Protein AF-A0A662RNA4-F1 (afdb_monomer)

Secondary structure (DSSP, 8-state):
---HHHHHHHHHHHHHHHHHHHHHHHHHHTT-----HHHHHHHHHHHHSTT-----SS--HHHHH-HHHHHHHHHHHHHHHHHHHHHHHS------

Sequence (96 aa):
MLDRFTKTALVLMVVLTAIFIVGAYLGYIGGHEMEGTDAIVEEHAASTAVNVEATSSVPAITDMVGEPLGFTIAGIVAGFIVGYLWTGLFRREENA

Solvent-accessible surface area (backbone atoms only — not comparable to full-atom values): 5844 Å² total; per-residue (Å²): 132,83,51,73,64,61,50,50,52,52,51,49,52,53,53,52,51,51,50,52,53,50,50,36,49,51,42,60,76,63,68,53,86,70,75,34,69,61,60,55,48,49,54,56,46,49,76,74,39,87,93,64,81,90,72,84,88,62,94,50,64,30,80,77,63,40,46,62,47,24,52,50,52,50,50,52,53,49,48,52,52,49,61,72,42,40,70,70,77,67,53,71,80,92,77,130

Structure (mmCIF, N/CA/C/O backbone):
data_AF-A0A662RNA4-F1
#
_entry.id   AF-A0A662RNA4-F1
#
loop_
_atom_site.group_PDB
_atom_site.id
_atom_site.type_symbol
_atom_site.label_atom_id
_atom_site.label_alt_id
_atom_site.label_comp_id
_atom_site.label_asym_id
_atom_site.label_entity_id
_atom_site.label_seq_id
_atom_site.pdbx_PDB_ins_code
_atom_site.Cartn_x
_atom_site.Cartn_y
_atom_site.Cartn_z
_atom_site.occupancy
_atom_site.B_iso_or_equiv
_atom_site.auth_seq_id
_atom_site.auth_comp_id
_atom_site.auth_asym_id
_atom_site.auth_atom_id
_atom_site.pdbx_PDB_model_num
ATOM 1 N N . MET A 1 1 ? -22.470 -0.383 17.140 1.00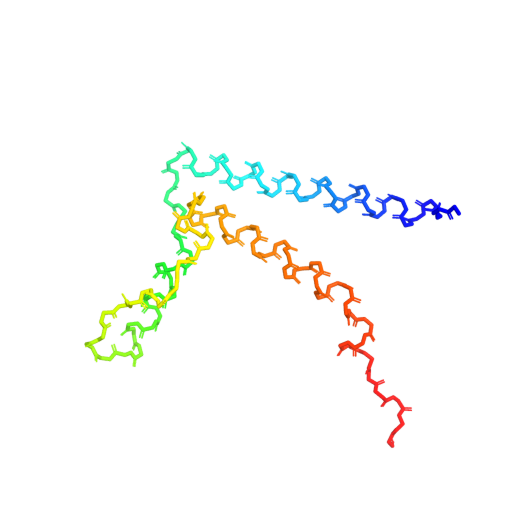 70.75 1 MET A N 1
ATOM 2 C CA . MET A 1 1 ? -22.262 0.864 16.370 1.00 70.75 1 MET A CA 1
ATOM 3 C C . MET A 1 1 ? -20.779 1.158 16.368 1.00 70.75 1 MET A C 1
ATOM 5 O O . MET A 1 1 ? -20.185 1.116 17.435 1.00 70.75 1 MET A O 1
ATOM 9 N N . LEU A 1 2 ? -20.196 1.396 15.195 1.00 76.31 2 LEU A N 1
ATOM 10 C CA . LEU A 1 2 ? -18.806 1.830 15.072 1.00 76.31 2 LEU A CA 1
ATOM 11 C C . LEU A 1 2 ? -18.658 3.215 15.723 1.00 76.31 2 LEU A C 1
ATOM 13 O O . LEU A 1 2 ? -19.499 4.087 15.478 1.00 76.31 2 LEU A O 1
ATOM 17 N N . ASP A 1 3 ? -17.644 3.420 16.559 1.00 92.00 3 ASP A N 1
ATOM 18 C CA . ASP A 1 3 ? -17.406 4.724 17.175 1.00 92.00 3 ASP A CA 1
ATOM 19 C C . ASP A 1 3 ? -16.930 5.750 16.127 1.00 92.00 3 ASP A C 1
ATOM 21 O O . ASP A 1 3 ? -16.516 5.409 15.012 1.00 92.00 3 ASP A O 1
ATOM 25 N N . ARG A 1 4 ? -17.026 7.041 16.467 1.00 88.69 4 ARG A N 1
ATOM 26 C CA . ARG A 1 4 ? -16.688 8.124 15.529 1.00 88.69 4 ARG A CA 1
ATOM 27 C C . ARG A 1 4 ? -15.214 8.107 15.133 1.00 88.69 4 ARG A C 1
ATOM 29 O O . ARG A 1 4 ? -14.918 8.465 13.994 1.00 88.69 4 ARG A O 1
ATOM 36 N N . PHE A 1 5 ? -14.317 7.702 16.029 1.00 87.25 5 PHE A N 1
ATOM 37 C CA . PHE A 1 5 ? -12.891 7.630 15.742 1.00 87.25 5 PHE A CA 1
ATOM 38 C C . PHE A 1 5 ? -12.616 6.510 14.739 1.00 87.25 5 PHE A C 1
ATOM 40 O O . PHE A 1 5 ? -12.092 6.791 13.664 1.00 87.25 5 PHE A O 1
ATOM 47 N N . THR A 1 6 ? -13.090 5.290 15.001 1.00 85.94 6 THR A N 1
ATOM 48 C CA . THR A 1 6 ? -12.915 4.161 14.074 1.00 85.94 6 THR A CA 1
ATOM 49 C C . THR A 1 6 ? -13.559 4.435 12.715 1.00 85.94 6 THR A C 1
ATOM 51 O O . THR A 1 6 ? -12.966 4.149 11.676 1.00 85.94 6 THR A O 1
ATOM 54 N N . LYS A 1 7 ? -14.741 5.068 12.685 1.00 85.81 7 LYS A N 1
ATOM 55 C CA . LYS A 1 7 ? -15.380 5.474 11.423 1.00 85.81 7 LYS A CA 1
ATOM 56 C C . LYS A 1 7 ? -14.517 6.460 10.637 1.00 85.81 7 LYS A C 1
ATOM 58 O O . LYS A 1 7 ? -14.360 6.305 9.430 1.00 85.81 7 LYS A O 1
ATOM 63 N N . THR A 1 8 ? -13.970 7.465 11.314 1.00 90.44 8 THR A N 1
ATOM 64 C CA . THR A 1 8 ? -13.133 8.490 10.678 1.00 90.44 8 THR A CA 1
ATOM 65 C C . THR A 1 8 ? -11.819 7.891 10.182 1.00 90.44 8 THR A C 1
ATOM 67 O O . THR A 1 8 ? -11.409 8.186 9.065 1.00 90.44 8 THR A O 1
ATOM 70 N N . ALA A 1 9 ? -11.204 6.996 10.960 1.00 85.94 9 ALA A N 1
ATOM 71 C CA . ALA A 1 9 ? -9.977 6.300 10.586 1.00 85.94 9 ALA A CA 1
ATOM 72 C C . ALA A 1 9 ? -10.164 5.428 9.333 1.00 85.94 9 ALA A C 1
ATOM 74 O O . ALA A 1 9 ? -9.362 5.512 8.407 1.00 85.94 9 ALA A O 1
ATOM 75 N N . LEU A 1 10 ? -11.257 4.659 9.256 1.00 85.06 10 LEU A N 1
ATOM 76 C CA . LEU A 1 10 ? -11.568 3.852 8.071 1.00 85.06 10 LEU A CA 1
ATOM 77 C C . LEU A 1 10 ? -11.809 4.715 6.829 1.00 85.06 10 LEU A C 1
ATOM 79 O O . LEU A 1 10 ? -11.293 4.409 5.758 1.00 85.06 10 LEU A O 1
ATOM 83 N N . VAL A 1 11 ? -12.562 5.811 6.966 1.00 90.62 11 VAL A N 1
ATOM 84 C CA . VAL A 1 11 ? -12.783 6.747 5.853 1.00 90.62 11 VAL A CA 1
ATOM 85 C C . VAL A 1 11 ? -11.456 7.342 5.384 1.00 90.62 11 VAL A C 1
ATOM 87 O O . VAL A 1 11 ? -11.194 7.368 4.185 1.00 90.62 11 VAL A O 1
ATOM 90 N N . LEU A 1 12 ? -10.595 7.764 6.312 1.00 88.75 12 LEU A N 1
ATOM 91 C CA . LEU A 1 12 ? -9.280 8.311 5.986 1.00 88.75 12 LEU A CA 1
ATOM 92 C C . LEU A 1 12 ? -8.401 7.285 5.256 1.00 88.75 12 LEU A C 1
ATOM 94 O O . LEU A 1 12 ? -7.780 7.626 4.254 1.00 88.75 12 LEU A O 1
ATOM 98 N N . MET A 1 13 ? -8.392 6.026 5.705 1.00 85.75 13 MET A N 1
ATOM 99 C CA . MET A 1 13 ? -7.662 4.938 5.046 1.00 85.75 13 MET A CA 1
ATOM 100 C C . MET A 1 13 ? -8.119 4.724 3.600 1.00 85.75 13 MET A C 1
ATOM 102 O O . MET A 1 13 ? -7.282 4.599 2.705 1.00 85.75 13 MET A O 1
ATOM 106 N N . VAL A 1 14 ? -9.433 4.727 3.351 1.00 89.00 14 VAL A N 1
ATOM 107 C CA . VAL A 1 14 ? -9.987 4.586 1.994 1.00 89.00 14 VAL A CA 1
ATOM 108 C C . VAL A 1 14 ? -9.595 5.774 1.115 1.00 89.00 14 VAL A C 1
ATOM 110 O O . VAL A 1 14 ? -9.189 5.580 -0.028 1.00 89.00 14 VAL A O 1
ATOM 113 N N . VAL A 1 15 ? -9.663 6.996 1.648 1.00 91.94 15 VAL A N 1
ATOM 114 C CA . VAL A 1 15 ? -9.279 8.209 0.912 1.00 91.94 15 VAL A CA 1
ATOM 115 C C . VAL A 1 15 ? -7.795 8.188 0.542 1.00 91.94 15 VAL A C 1
ATOM 117 O O . VAL A 1 15 ? -7.461 8.419 -0.617 1.00 91.94 15 VAL A O 1
ATOM 120 N N . LEU A 1 16 ? -6.905 7.861 1.483 1.00 88.69 16 LEU A N 1
ATOM 121 C CA . LEU A 1 16 ? -5.464 7.763 1.216 1.00 88.69 16 LEU A CA 1
ATOM 122 C C . LEU A 1 16 ? -5.151 6.683 0.176 1.00 88.69 16 LEU A C 1
ATOM 124 O O . LEU A 1 16 ? -4.382 6.921 -0.750 1.00 88.69 16 LEU A O 1
ATOM 128 N N . THR A 1 17 ? -5.809 5.528 0.286 1.00 86.81 17 THR A N 1
ATOM 129 C CA . THR A 1 17 ? -5.696 4.432 -0.685 1.00 86.81 17 THR A CA 1
ATOM 130 C C . THR A 1 17 ? -6.082 4.895 -2.091 1.00 86.81 17 THR A C 1
ATOM 132 O O . THR A 1 17 ? -5.346 4.659 -3.046 1.00 86.81 17 THR A O 1
ATOM 135 N N . ALA A 1 18 ? -7.206 5.604 -2.222 1.00 87.69 18 ALA A N 1
ATOM 136 C CA . ALA A 1 18 ? -7.650 6.144 -3.503 1.00 87.69 18 ALA A CA 1
ATOM 137 C C . ALA A 1 18 ? -6.652 7.164 -4.075 1.00 87.69 18 ALA A C 1
ATOM 139 O O . ALA A 1 18 ? -6.360 7.120 -5.267 1.00 87.69 18 ALA A O 1
ATOM 140 N N . ILE A 1 19 ? -6.089 8.041 -3.235 1.00 91.19 19 ILE A N 1
ATOM 141 C CA . ILE A 1 19 ? -5.066 9.011 -3.654 1.00 91.19 19 ILE A CA 1
ATOM 142 C C . ILE A 1 19 ? -3.819 8.294 -4.184 1.00 91.19 19 ILE A C 1
ATOM 144 O O . ILE A 1 19 ? -3.328 8.666 -5.247 1.00 91.19 19 ILE A O 1
ATOM 148 N N . PHE A 1 20 ? -3.330 7.257 -3.497 1.00 86.38 20 PHE A N 1
ATOM 149 C CA . PHE A 1 20 ? -2.161 6.499 -3.954 1.00 86.38 20 PHE A CA 1
ATOM 150 C C . PHE A 1 20 ? -2.407 5.790 -5.286 1.00 86.38 20 PHE A C 1
ATOM 152 O O . PHE A 1 20 ? -1.570 5.881 -6.180 1.00 86.38 20 PHE A O 1
ATOM 159 N N . ILE A 1 21 ? -3.570 5.153 -5.457 1.00 85.31 21 ILE A N 1
ATOM 160 C CA . ILE A 1 21 ? -3.929 4.485 -6.717 1.00 85.31 21 ILE A CA 1
ATOM 161 C C . ILE A 1 21 ? -4.026 5.499 -7.863 1.00 85.31 21 ILE A C 1
ATOM 163 O O . ILE A 1 21 ? -3.475 5.266 -8.936 1.00 85.31 21 ILE A O 1
ATOM 167 N N . VAL A 1 22 ? -4.695 6.637 -7.643 1.00 86.94 22 VAL A N 1
ATOM 168 C CA . VAL A 1 22 ? -4.818 7.693 -8.661 1.00 86.94 22 VAL A CA 1
ATOM 169 C C . VAL A 1 22 ? -3.452 8.283 -9.001 1.00 86.94 22 VAL A C 1
ATOM 171 O O . VAL A 1 22 ? -3.155 8.467 -10.177 1.00 86.94 22 VAL A O 1
ATOM 174 N N . GLY A 1 23 ? -2.604 8.543 -8.004 1.00 84.25 23 GLY A N 1
ATOM 175 C CA . GLY A 1 23 ? -1.246 9.044 -8.216 1.00 84.25 23 GLY A CA 1
ATOM 176 C C . GLY A 1 23 ? -0.392 8.078 -9.037 1.00 84.25 23 GLY A C 1
ATOM 177 O O . GLY A 1 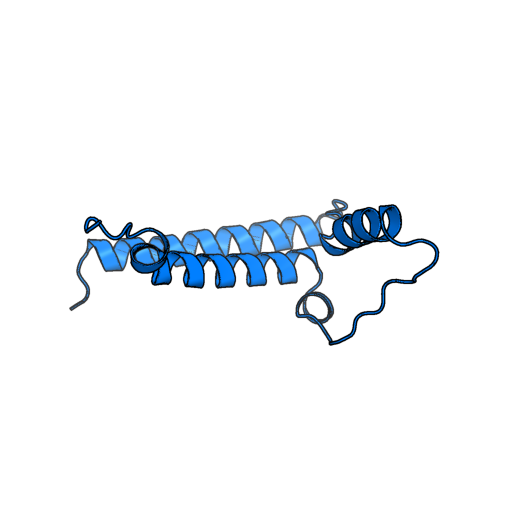23 ? 0.222 8.494 -10.017 1.00 84.25 23 GLY A O 1
ATOM 178 N N . ALA A 1 24 ? -0.416 6.787 -8.695 1.00 81.19 24 ALA A N 1
ATOM 179 C CA . ALA A 1 24 ? 0.290 5.747 -9.439 1.00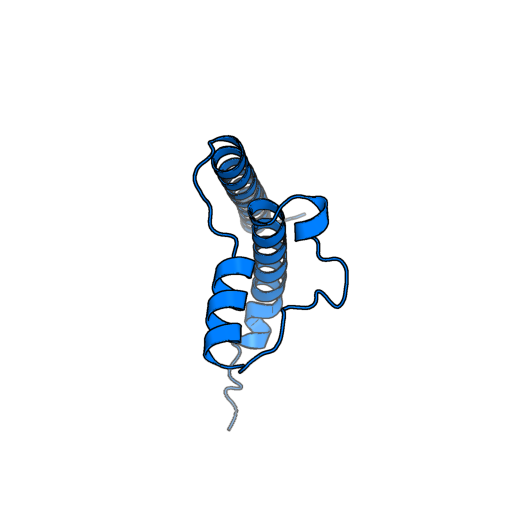 81.19 24 ALA A CA 1
ATOM 180 C C . ALA A 1 24 ? -0.230 5.616 -10.880 1.00 81.19 24 ALA A C 1
ATOM 182 O O . ALA A 1 24 ? 0.562 5.515 -11.814 1.00 81.19 24 ALA A O 1
ATOM 183 N N . TYR A 1 25 ? -1.550 5.687 -11.081 1.00 82.31 25 TYR A N 1
ATOM 184 C CA . TYR A 1 25 ? -2.148 5.651 -12.416 1.00 82.31 25 TYR A CA 1
ATOM 185 C C . TYR A 1 25 ? -1.759 6.869 -13.261 1.00 82.31 25 TYR A C 1
ATOM 187 O O . TYR A 1 25 ? -1.374 6.711 -14.417 1.00 82.31 25 TYR A O 1
ATOM 195 N N . LEU A 1 26 ? -1.829 8.080 -12.694 1.00 84.44 26 LEU A N 1
ATOM 196 C CA . LEU A 1 26 ? -1.438 9.314 -13.382 1.00 84.44 26 LEU A CA 1
ATOM 197 C C . LEU A 1 26 ? 0.051 9.317 -13.750 1.00 84.44 26 LEU A C 1
ATOM 199 O O . LEU A 1 26 ? 0.397 9.743 -14.849 1.00 84.44 26 LEU A O 1
ATOM 203 N N . GLY A 1 27 ? 0.916 8.820 -12.862 1.00 80.75 27 GLY A N 1
ATOM 204 C CA . GLY A 1 27 ? 2.340 8.651 -13.147 1.00 80.75 27 GLY A CA 1
ATOM 205 C C . GLY A 1 27 ? 2.590 7.657 -14.284 1.00 80.75 27 GLY A C 1
ATOM 206 O O . GLY A 1 27 ? 3.335 7.972 -15.208 1.00 80.75 27 GLY A O 1
ATOM 207 N N . TYR A 1 28 ? 1.886 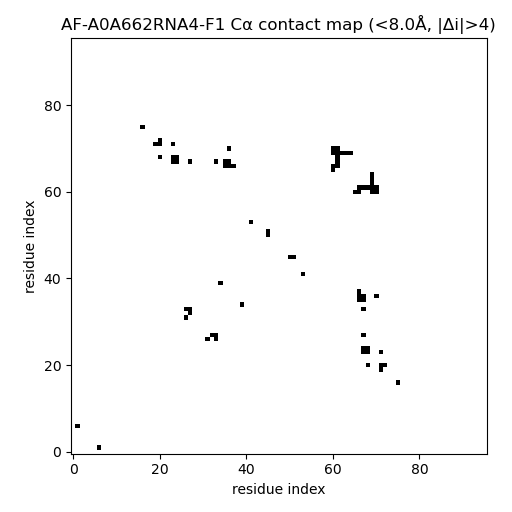6.520 -14.271 1.00 77.81 28 TYR A N 1
ATOM 208 C CA . TYR A 1 28 ? 1.974 5.492 -15.309 1.00 77.81 28 TYR A CA 1
ATOM 209 C C . TYR A 1 28 ? 1.563 6.011 -16.697 1.00 77.81 28 TYR A C 1
ATOM 211 O O . TYR A 1 28 ? 2.304 5.851 -17.664 1.00 77.81 28 TYR A O 1
ATOM 219 N N . ILE A 1 29 ? 0.409 6.680 -16.812 1.00 82.12 29 ILE A N 1
ATOM 220 C CA . ILE A 1 29 ? -0.052 7.217 -18.107 1.00 82.12 29 ILE A CA 1
ATOM 221 C C . ILE A 1 29 ? 0.725 8.464 -18.550 1.00 82.12 29 ILE A C 1
ATOM 223 O O . ILE A 1 29 ? 0.720 8.801 -19.732 1.00 82.12 29 ILE A O 1
ATOM 227 N N . GLY A 1 30 ? 1.360 9.170 -17.611 1.00 78.44 30 GLY A N 1
ATOM 228 C CA . GLY A 1 30 ? 2.126 10.387 -17.867 1.00 78.44 30 GLY A CA 1
ATOM 229 C C . GLY A 1 30 ? 3.458 10.148 -18.576 1.00 78.44 30 GLY A C 1
ATOM 230 O O . GLY A 1 30 ? 4.127 11.117 -18.925 1.00 78.44 30 GLY A O 1
ATOM 231 N N . GLY A 1 31 ? 3.854 8.887 -18.790 1.00 63.31 31 GLY A N 1
ATOM 232 C CA . GLY A 1 31 ? 5.103 8.540 -19.468 1.00 63.31 31 GLY A CA 1
ATOM 233 C C . GLY A 1 31 ? 6.354 8.926 -18.681 1.00 63.31 31 GLY A C 1
ATOM 234 O O . GLY A 1 31 ? 7.448 8.932 -19.237 1.00 63.31 31 GLY A O 1
ATOM 235 N N . HIS A 1 32 ? 6.209 9.254 -17.394 1.00 62.44 32 HIS A N 1
ATOM 236 C CA . HIS A 1 32 ? 7.353 9.252 -16.502 1.00 62.44 32 HIS A CA 1
ATOM 237 C C . HIS A 1 32 ? 7.837 7.807 -16.427 1.00 62.44 32 HIS A C 1
ATOM 239 O O . HIS A 1 32 ? 7.032 6.918 -16.149 1.00 62.44 32 HIS A O 1
ATOM 245 N N . GLU A 1 33 ? 9.122 7.577 -16.705 1.00 58.66 33 GLU A N 1
ATOM 246 C CA . GLU A 1 33 ? 9.806 6.320 -16.403 1.00 58.66 33 GLU A CA 1
ATOM 247 C C . GLU A 1 33 ? 9.730 6.111 -14.888 1.00 58.66 33 GLU A C 1
ATOM 249 O O . GLU A 1 33 ? 10.612 6.481 -14.118 1.00 58.66 33 GLU A O 1
ATOM 254 N N . MET A 1 34 ? 8.590 5.604 -14.432 1.00 60.53 34 MET A N 1
ATOM 255 C CA 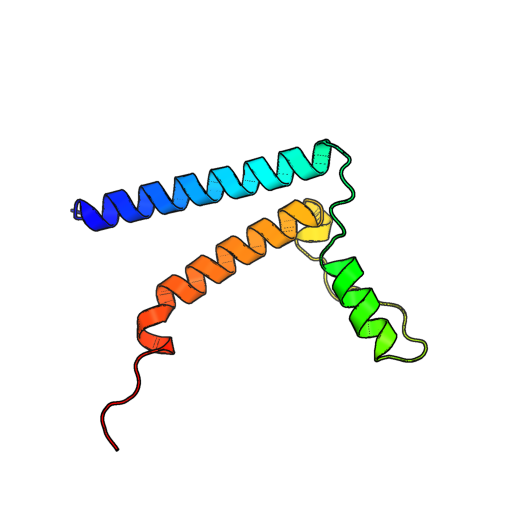. MET A 1 34 ? 8.450 5.035 -13.113 1.00 60.53 34 MET A CA 1
ATOM 256 C C . MET A 1 34 ? 9.159 3.698 -13.214 1.00 60.53 34 MET A C 1
ATOM 258 O O . MET A 1 34 ? 8.510 2.702 -13.530 1.00 60.53 34 MET A O 1
ATOM 262 N N . GLU A 1 35 ? 10.487 3.712 -13.055 1.00 61.41 35 GLU A N 1
ATOM 263 C CA . GLU A 1 35 ? 11.282 2.491 -12.963 1.00 61.41 35 GLU A CA 1
ATOM 264 C C . GLU A 1 35 ? 10.553 1.539 -12.017 1.00 61.41 35 GLU A C 1
ATOM 266 O O . GLU A 1 35 ? 10.300 1.853 -10.845 1.00 61.41 35 GLU A O 1
ATOM 271 N N . GLY A 1 36 ? 10.104 0.415 -12.573 1.00 62.28 36 GLY A N 1
ATOM 272 C CA . GLY A 1 36 ? 9.433 -0.609 -11.805 1.00 62.28 36 GLY A CA 1
ATOM 273 C C . GLY A 1 36 ? 10.345 -1.071 -10.686 1.00 62.28 36 GLY A C 1
ATOM 274 O O . GLY A 1 36 ? 11.564 -1.147 -10.839 1.00 62.28 36 GLY A O 1
ATOM 275 N N . THR A 1 37 ? 9.763 -1.417 -9.541 1.00 65.00 37 THR A N 1
ATOM 276 C CA . THR A 1 37 ? 10.543 -2.026 -8.459 1.00 65.00 37 THR A CA 1
ATOM 277 C C . THR A 1 37 ? 11.224 -3.314 -8.927 1.00 65.00 37 THR A C 1
ATOM 279 O O . THR A 1 37 ? 12.276 -3.643 -8.395 1.00 65.00 37 THR A O 1
ATOM 282 N N . ASP A 1 38 ? 10.685 -3.994 -9.946 1.00 63.22 38 ASP A N 1
ATOM 283 C CA . ASP A 1 38 ? 11.320 -5.165 -10.553 1.00 63.22 38 ASP A CA 1
ATOM 284 C C . ASP A 1 38 ? 12.653 -4.814 -11.222 1.00 63.22 38 ASP A C 1
ATOM 286 O O . ASP A 1 38 ? 13.639 -5.471 -10.933 1.00 63.22 38 ASP A O 1
ATOM 290 N N . ALA A 1 39 ? 12.741 -3.714 -11.980 1.00 65.75 39 ALA A N 1
ATOM 291 C CA . ALA A 1 39 ? 14.001 -3.261 -12.578 1.00 65.75 39 ALA A CA 1
ATOM 292 C C . ALA A 1 39 ? 15.076 -2.965 -11.516 1.00 65.75 39 ALA A C 1
ATOM 294 O O . ALA A 1 39 ? 16.226 -3.368 -11.663 1.00 65.75 39 ALA A O 1
ATOM 295 N N . ILE A 1 40 ? 14.691 -2.329 -10.402 1.00 68.62 40 ILE A N 1
ATOM 296 C CA . ILE A 1 40 ? 15.598 -2.063 -9.272 1.00 68.62 40 ILE A CA 1
ATOM 297 C C . ILE A 1 40 ? 16.019 -3.373 -8.593 1.00 68.62 40 ILE A C 1
ATOM 299 O O . ILE A 1 40 ? 17.183 -3.547 -8.234 1.00 68.62 40 ILE A O 1
ATOM 303 N N . VAL A 1 41 ? 15.081 -4.300 -8.382 1.00 66.75 41 VAL A N 1
ATOM 304 C CA . VAL A 1 41 ? 15.353 -5.598 -7.749 1.00 66.75 41 VAL A CA 1
ATOM 305 C C . VAL A 1 41 ? 16.213 -6.473 -8.652 1.00 66.75 41 VAL A C 1
ATOM 307 O O . VAL A 1 41 ? 17.129 -7.114 -8.147 1.00 66.75 41 VAL A O 1
ATOM 310 N N . GLU A 1 42 ? 15.964 -6.480 -9.957 1.00 66.38 42 GLU A N 1
ATOM 311 C CA . GLU A 1 42 ? 16.738 -7.203 -10.958 1.00 66.38 42 GLU A CA 1
ATOM 312 C C . GLU A 1 42 ? 18.143 -6.616 -11.079 1.00 66.38 42 GLU A C 1
ATOM 314 O O . GLU A 1 42 ? 19.105 -7.374 -11.041 1.00 66.38 42 GLU A O 1
ATOM 319 N N . GLU A 1 43 ? 18.299 -5.290 -11.101 1.00 67.50 43 GLU A N 1
ATOM 320 C CA . GLU A 1 43 ? 19.614 -4.641 -11.050 1.00 67.50 43 GLU A CA 1
ATOM 321 C C . GLU A 1 43 ? 20.380 -5.045 -9.778 1.00 67.50 43 GLU A C 1
ATOM 323 O O . GLU A 1 43 ? 21.552 -5.439 -9.830 1.00 67.50 43 GLU A O 1
ATOM 328 N N . HIS A 1 44 ? 19.715 -5.027 -8.619 1.00 68.06 44 HIS A N 1
ATOM 329 C CA . HIS A 1 44 ? 20.335 -5.422 -7.355 1.00 68.06 44 HIS A CA 1
ATOM 330 C C . HIS A 1 44 ? 20.652 -6.925 -7.299 1.00 68.06 44 HIS A C 1
ATOM 332 O O . HIS A 1 44 ? 21.716 -7.324 -6.814 1.00 68.06 44 HIS A O 1
ATOM 338 N N . ALA A 1 45 ? 19.774 -7.771 -7.831 1.00 64.81 45 ALA A N 1
ATOM 339 C CA . ALA A 1 45 ? 19.958 -9.215 -7.892 1.00 64.81 45 ALA A CA 1
ATOM 340 C C . ALA A 1 45 ? 21.063 -9.599 -8.885 1.00 64.81 45 ALA A C 1
ATOM 342 O O . ALA A 1 45 ? 21.929 -10.396 -8.532 1.00 64.81 45 ALA A O 1
ATOM 343 N N . ALA A 1 46 ? 21.106 -8.985 -10.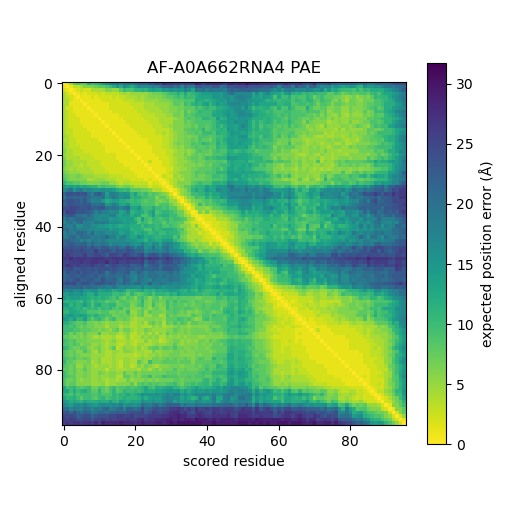069 1.00 62.44 46 ALA A N 1
ATOM 344 C CA . ALA A 1 46 ? 22.150 -9.168 -11.076 1.00 62.44 46 ALA A CA 1
ATOM 345 C C . ALA A 1 46 ? 23.522 -8.699 -10.570 1.00 62.44 46 ALA A C 1
ATOM 347 O O . ALA A 1 46 ? 24.538 -9.322 -10.874 1.00 62.44 46 ALA A O 1
ATOM 348 N N . SER A 1 47 ? 23.570 -7.665 -9.720 1.00 65.44 47 SER A N 1
ATOM 349 C CA . SER A 1 47 ? 24.818 -7.260 -9.055 1.00 65.44 47 SER A CA 1
ATOM 350 C C . SER A 1 47 ? 25.368 -8.324 -8.089 1.00 65.44 47 SER A C 1
ATOM 352 O O . SER A 1 47 ? 26.562 -8.336 -7.787 1.00 65.44 47 SER A O 1
ATOM 354 N N . THR A 1 48 ? 24.512 -9.245 -7.632 1.00 64.62 48 THR A N 1
ATOM 355 C CA . THR A 1 48 ? 24.849 -10.310 -6.673 1.00 64.62 48 THR A CA 1
ATOM 356 C C . THR A 1 48 ? 24.946 -11.695 -7.335 1.00 64.62 48 THR A C 1
ATOM 358 O O . THR A 1 48 ? 25.658 -12.569 -6.837 1.00 64.62 48 THR A O 1
ATOM 361 N N . ALA A 1 49 ? 24.273 -11.911 -8.469 1.00 60.31 49 ALA A N 1
ATOM 362 C CA . ALA A 1 49 ? 24.205 -13.178 -9.190 1.00 60.31 49 ALA A CA 1
ATOM 363 C C . ALA A 1 49 ? 24.929 -13.092 -10.544 1.00 60.31 49 ALA A C 1
ATOM 365 O O . ALA A 1 49 ? 24.485 -12.433 -11.478 1.00 60.31 49 ALA A O 1
ATOM 366 N N . VAL A 1 50 ? 26.047 -13.809 -10.681 1.00 57.28 50 VAL A N 1
ATOM 367 C CA . VAL A 1 50 ? 26.768 -13.924 -11.957 1.00 57.28 50 VAL A CA 1
ATOM 368 C C . VAL A 1 50 ? 25.979 -14.828 -12.915 1.00 57.28 50 VAL A C 1
ATOM 370 O O . VAL A 1 50 ? 25.828 -16.016 -12.641 1.00 57.28 50 VAL A O 1
ATOM 373 N N . ASN A 1 51 ? 25.559 -14.286 -14.066 1.00 55.09 51 ASN A N 1
ATOM 374 C CA . ASN A 1 51 ? 24.970 -15.011 -15.208 1.00 55.09 51 ASN A CA 1
ATOM 375 C C . ASN A 1 51 ? 23.671 -15.789 -14.921 1.00 55.09 51 ASN A C 1
ATOM 377 O O . ASN A 1 51 ? 23.537 -16.943 -15.333 1.00 55.09 51 ASN A O 1
ATOM 381 N N . VAL A 1 52 ? 22.701 -15.171 -14.247 1.00 61.84 52 VAL A N 1
ATOM 382 C CA . VAL A 1 52 ? 21.353 -15.744 -14.107 1.00 61.84 52 VAL A CA 1
ATOM 383 C C . VAL A 1 52 ? 20.340 -14.734 -14.636 1.00 61.84 52 VAL A C 1
ATOM 385 O O . VAL A 1 52 ? 20.267 -13.627 -14.116 1.00 61.84 52 VAL A O 1
ATOM 388 N N . GLU A 1 53 ? 19.590 -15.097 -15.679 1.00 58.34 53 GLU A N 1
ATOM 389 C CA . GLU A 1 53 ? 18.442 -14.303 -16.140 1.00 58.34 53 GLU A CA 1
ATOM 390 C C . GLU A 1 53 ? 17.318 -14.377 -15.101 1.00 58.34 53 GLU A C 1
ATOM 392 O O . GLU A 1 53 ? 17.013 -15.459 -14.580 1.00 58.34 53 GLU A O 1
ATOM 397 N N . ALA A 1 54 ? 16.693 -13.237 -14.802 1.00 57.47 54 ALA A N 1
ATOM 398 C CA . ALA A 1 54 ? 15.535 -13.197 -13.927 1.00 57.47 54 ALA A CA 1
ATOM 399 C C . ALA A 1 54 ? 14.394 -14.009 -14.555 1.00 57.47 54 ALA A C 1
ATOM 401 O O . ALA A 1 54 ? 13.927 -13.743 -15.660 1.00 57.47 54 ALA A O 1
ATOM 402 N N . THR A 1 55 ? 13.953 -15.048 -13.848 1.00 58.28 55 THR A N 1
ATOM 403 C CA . THR A 1 55 ? 12.803 -15.857 -14.248 1.00 58.28 55 THR A CA 1
ATOM 404 C C . THR A 1 55 ? 11.668 -15.604 -13.270 1.00 58.28 55 THR A C 1
ATOM 406 O O . THR A 1 55 ? 11.755 -15.935 -12.082 1.00 58.28 55 THR A O 1
ATOM 409 N N . SER A 1 56 ? 10.576 -15.037 -13.783 1.00 59.56 56 SER A N 1
ATOM 410 C CA . SER A 1 56 ? 9.316 -14.985 -13.050 1.00 59.56 56 SER A CA 1
ATOM 411 C C . SER A 1 56 ? 8.806 -16.412 -12.855 1.00 59.56 56 SER A C 1
ATOM 413 O O . SER A 1 56 ? 8.505 -17.134 -13.805 1.00 59.56 56 SER A O 1
ATOM 415 N N . SER A 1 57 ? 8.768 -16.850 -11.598 1.00 61.41 57 SER A N 1
ATOM 416 C CA . SER A 1 57 ? 8.382 -18.220 -11.243 1.00 61.41 57 SER A CA 1
ATOM 417 C C . SER A 1 57 ? 6.859 -18.402 -11.181 1.00 61.41 57 SER A C 1
ATOM 419 O O . SER A 1 57 ? 6.369 -19.529 -11.249 1.00 61.41 57 SER A O 1
ATOM 421 N N . VAL A 1 58 ? 6.107 -17.307 -11.019 1.00 68.56 58 VAL A N 1
ATOM 422 C CA . VAL A 1 58 ? 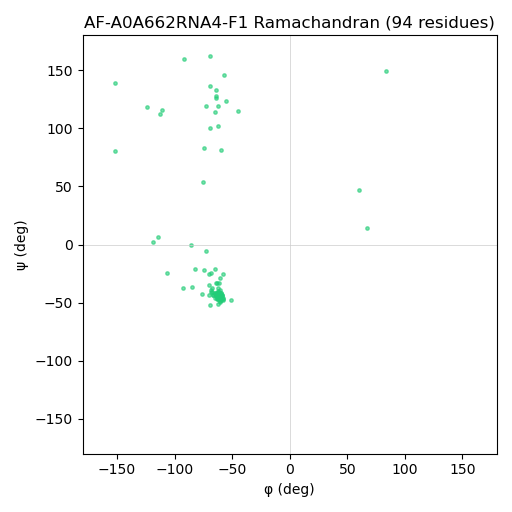4.644 -17.273 -10.875 1.00 68.56 58 VAL A CA 1
ATOM 423 C C . VAL A 1 58 ? 4.142 -15.924 -11.404 1.00 68.56 58 VAL A C 1
ATOM 425 O O . VAL A 1 58 ? 4.769 -14.917 -11.080 1.00 68.56 58 VAL A O 1
ATOM 428 N N . PRO A 1 59 ? 3.016 -15.871 -12.146 1.00 72.44 59 PRO A N 1
ATOM 429 C CA . PRO A 1 59 ? 2.431 -14.602 -12.565 1.00 72.44 59 PRO A CA 1
ATOM 430 C C . PRO A 1 59 ? 2.160 -13.697 -11.360 1.00 72.44 59 PRO A C 1
ATOM 432 O O . PRO A 1 59 ? 1.457 -14.077 -10.417 1.00 72.44 59 PRO A O 1
ATOM 435 N N . ALA A 1 60 ? 2.734 -12.502 -11.398 1.00 74.81 60 ALA A N 1
ATOM 436 C CA . ALA A 1 60 ? 2.597 -11.488 -10.372 1.00 74.81 60 ALA A CA 1
ATOM 437 C C . ALA A 1 60 ? 1.430 -10.547 -10.695 1.00 74.81 60 ALA A C 1
ATOM 439 O O . ALA A 1 60 ? 0.983 -10.416 -11.834 1.00 74.81 60 ALA A O 1
ATOM 440 N N . ILE A 1 61 ? 0.922 -9.842 -9.681 1.00 77.12 61 ILE A N 1
ATOM 441 C CA . ILE A 1 61 ? -0.135 -8.839 -9.887 1.00 77.12 61 ILE A CA 1
ATOM 442 C C . ILE A 1 61 ? 0.326 -7.714 -10.833 1.00 77.12 61 ILE A C 1
ATOM 444 O O . ILE A 1 61 ? -0.482 -7.148 -11.566 1.00 77.12 61 ILE A O 1
ATOM 448 N N . THR A 1 62 ? 1.629 -7.435 -10.857 1.00 77.69 62 THR A N 1
ATOM 449 C CA . THR A 1 62 ? 2.294 -6.495 -11.766 1.00 77.69 62 THR A CA 1
ATOM 450 C C . THR A 1 62 ? 2.139 -6.892 -13.235 1.00 77.69 62 THR A C 1
ATOM 452 O O . THR A 1 62 ? 1.950 -6.008 -14.065 1.00 77.69 62 THR A O 1
ATOM 455 N N . ASP A 1 63 ? 2.080 -8.191 -13.549 1.00 78.56 63 ASP A N 1
ATOM 456 C CA . ASP A 1 63 ? 1.868 -8.694 -14.915 1.00 78.56 63 ASP A CA 1
ATOM 457 C C . ASP A 1 63 ? 0.451 -8.393 -15.431 1.00 78.56 63 ASP A C 1
ATOM 459 O O . ASP A 1 63 ? 0.213 -8.325 -16.635 1.00 78.56 63 ASP A O 1
ATOM 463 N N . MET A 1 64 ? -0.514 -8.216 -14.521 1.00 79.75 64 MET A N 1
ATOM 464 C CA . MET A 1 64 ? -1.920 -7.988 -14.869 1.00 79.75 64 MET A CA 1
ATOM 465 C C . MET A 1 64 ? -2.290 -6.508 -14.966 1.00 79.75 64 MET A C 1
ATOM 467 O O . MET A 1 64 ? -3.121 -6.141 -15.795 1.00 79.75 64 MET A O 1
ATOM 471 N N . VAL A 1 65 ? -1.737 -5.666 -14.088 1.00 78.25 65 VAL A N 1
ATOM 472 C CA . VAL A 1 65 ? -2.125 -4.246 -13.980 1.00 78.25 65 VAL A CA 1
ATOM 473 C C . VAL A 1 65 ? -0.982 -3.270 -14.268 1.00 78.25 65 VAL A C 1
ATOM 475 O O . VAL A 1 65 ? -1.186 -2.064 -14.184 1.00 78.25 65 VAL A O 1
ATOM 478 N N . GLY A 1 66 ? 0.202 -3.764 -14.625 1.00 79.00 66 GLY A N 1
ATOM 479 C CA . GLY A 1 66 ? 1.420 -2.966 -14.744 1.00 79.00 66 GLY A CA 1
ATOM 480 C C . GLY A 1 66 ? 2.117 -2.786 -13.395 1.00 79.00 66 GLY A C 1
ATOM 481 O O . GLY A 1 66 ? 1.482 -2.744 -12.337 1.00 79.00 66 GLY A O 1
ATOM 482 N N . GLU A 1 67 ? 3.443 -2.670 -13.425 1.00 76.06 67 GLU A N 1
ATOM 483 C CA . GLU A 1 67 ? 4.277 -2.655 -12.218 1.00 76.06 67 GLU A CA 1
ATOM 484 C C . GLU A 1 67 ? 3.923 -1.538 -11.228 1.00 76.06 67 GLU A C 1
ATOM 486 O O . GLU A 1 67 ? 3.725 -1.855 -10.050 1.00 76.06 67 GLU A O 1
ATOM 491 N N . PRO A 1 68 ? 3.746 -0.264 -11.644 1.00 78.38 68 PRO A N 1
ATOM 492 C CA . PRO A 1 68 ? 3.494 0.814 -10.688 1.00 78.38 68 PRO A CA 1
ATOM 493 C C . PRO A 1 68 ? 2.192 0.608 -9.907 1.00 78.38 68 PRO A C 1
ATOM 495 O O . PRO A 1 68 ? 2.124 0.870 -8.705 1.00 78.38 68 PRO A O 1
ATOM 498 N N . LEU A 1 69 ? 1.156 0.087 -10.568 1.00 80.31 69 LEU A N 1
ATOM 499 C CA . LEU A 1 69 ? -0.129 -0.210 -9.937 1.00 80.31 69 LEU A CA 1
ATOM 500 C C . LEU A 1 69 ? -0.062 -1.486 -9.100 1.00 80.31 69 LEU A C 1
ATOM 502 O O . LEU A 1 69 ? -0.564 -1.501 -7.976 1.00 80.31 69 LEU A O 1
ATOM 506 N N . GLY A 1 70 ? 0.584 -2.534 -9.615 1.00 82.94 70 GLY A N 1
ATOM 507 C CA . GLY A 1 70 ? 0.727 -3.810 -8.924 1.00 82.94 70 GLY A CA 1
ATOM 508 C C . GLY A 1 70 ? 1.459 -3.665 -7.589 1.00 82.94 70 GLY A C 1
ATOM 509 O O . GLY A 1 70 ? 0.947 -4.110 -6.559 1.00 82.94 70 GLY A O 1
ATOM 510 N N . PHE A 1 71 ? 2.596 -2.962 -7.575 1.00 81.62 71 PHE A N 1
ATOM 511 C CA . PHE A 1 71 ? 3.343 -2.688 -6.345 1.00 81.62 71 PHE A CA 1
ATOM 512 C C . PHE A 1 71 ? 2.596 -1.751 -5.396 1.00 81.62 71 PHE A C 1
ATOM 514 O O . PHE A 1 71 ? 2.606 -1.978 -4.186 1.00 81.62 71 PHE A O 1
ATOM 521 N N . THR A 1 72 ? 1.888 -0.744 -5.916 1.00 84.56 72 THR A N 1
ATOM 522 C CA . THR A 1 72 ? 1.060 0.143 -5.083 1.00 84.56 72 THR A CA 1
ATOM 523 C C . THR A 1 72 ? -0.024 -0.650 -4.349 1.00 84.56 72 THR A C 1
ATOM 525 O O . THR A 1 72 ? -0.180 -0.511 -3.135 1.00 84.56 72 THR A O 1
ATOM 528 N N . ILE A 1 73 ? -0.734 -1.540 -5.051 1.00 84.75 73 ILE A N 1
ATOM 529 C CA . ILE A 1 73 ? -1.756 -2.413 -4.455 1.00 84.75 73 ILE A CA 1
ATOM 530 C C . ILE A 1 73 ? -1.128 -3.352 -3.419 1.00 84.75 73 ILE A C 1
ATOM 532 O O . ILE A 1 73 ? -1.644 -3.459 -2.304 1.00 84.75 73 ILE A O 1
ATOM 536 N N . ALA A 1 74 ? -0.005 -3.995 -3.751 1.00 85.62 74 ALA A N 1
ATOM 537 C CA . ALA A 1 74 ? 0.703 -4.878 -2.827 1.00 85.62 74 ALA A CA 1
ATOM 538 C C . ALA A 1 74 ? 1.137 -4.140 -1.546 1.00 85.62 74 ALA A C 1
ATOM 540 O O . ALA A 1 74 ? 0.923 -4.644 -0.442 1.00 85.62 74 ALA A O 1
ATOM 541 N N . GLY A 1 75 ? 1.662 -2.917 -1.676 1.00 84.50 75 GLY A N 1
ATOM 542 C CA . GLY A 1 75 ? 2.048 -2.059 -0.556 1.00 84.50 75 GLY A CA 1
ATOM 543 C C . GLY A 1 75 ? 0.867 -1.650 0.328 1.00 84.50 75 GLY A C 1
ATOM 544 O O . GLY A 1 75 ? 0.972 -1.712 1.552 1.00 84.50 75 GLY A O 1
ATOM 545 N N . ILE A 1 76 ? -0.282 -1.307 -0.266 1.00 87.75 76 ILE A N 1
ATOM 546 C CA . ILE A 1 76 ? -1.520 -1.011 0.476 1.00 87.75 76 ILE A CA 1
ATOM 547 C C . ILE A 1 76 ? -1.960 -2.230 1.300 1.00 87.75 76 ILE A C 1
ATOM 549 O O . ILE A 1 76 ? -2.243 -2.105 2.493 1.00 87.75 76 ILE A O 1
ATOM 553 N N . VAL A 1 77 ? -1.993 -3.417 0.684 1.00 89.00 77 VAL A N 1
ATOM 554 C CA . VAL A 1 77 ? -2.388 -4.662 1.363 1.00 89.00 77 VAL A CA 1
ATOM 555 C C . VAL A 1 77 ? -1.421 -4.994 2.500 1.00 89.00 77 VAL A C 1
ATOM 557 O O . VAL A 1 77 ? -1.864 -5.262 3.618 1.00 89.00 77 VAL A O 1
ATOM 560 N N . ALA A 1 78 ? -0.111 -4.916 2.252 1.00 87.31 78 ALA A N 1
ATOM 561 C CA . ALA A 1 78 ? 0.908 -5.125 3.277 1.00 87.31 78 ALA A CA 1
ATOM 562 C C . ALA A 1 78 ? 0.756 -4.127 4.438 1.00 87.31 78 ALA A C 1
ATOM 564 O O . ALA A 1 78 ? 0.787 -4.527 5.602 1.00 87.31 78 ALA A O 1
ATOM 565 N N . GLY A 1 79 ? 0.506 -2.849 4.139 1.00 87.25 79 GLY A N 1
ATOM 566 C CA . GLY A 1 79 ? 0.246 -1.811 5.135 1.00 87.25 79 GLY A CA 1
ATOM 567 C C . GLY A 1 79 ? -0.976 -2.108 6.007 1.00 87.25 79 GLY A C 1
ATOM 568 O O . GLY A 1 79 ? -0.905 -1.947 7.226 1.00 87.25 79 GLY A O 1
ATOM 569 N N . PHE A 1 80 ? -2.074 -2.608 5.426 1.00 87.69 80 PHE A N 1
ATOM 570 C CA . PHE A 1 80 ? -3.243 -3.037 6.204 1.00 87.69 80 PHE A CA 1
ATOM 571 C C . PHE A 1 80 ? -2.947 -4.239 7.102 1.00 87.69 80 PHE A C 1
ATOM 573 O O . PHE A 1 80 ? -3.369 -4.241 8.258 1.00 87.69 80 PHE A O 1
ATOM 580 N N . ILE A 1 81 ? -2.204 -5.233 6.607 1.00 87.94 81 ILE A N 1
ATOM 581 C CA . ILE A 1 81 ? -1.804 -6.405 7.401 1.00 87.94 81 ILE A CA 1
ATOM 582 C C . ILE A 1 81 ? -0.933 -5.970 8.584 1.00 87.94 81 ILE A C 1
ATOM 584 O O . ILE A 1 81 ? -1.229 -6.315 9.729 1.00 87.94 81 ILE A O 1
ATOM 588 N N . VAL A 1 82 ? 0.111 -5.177 8.329 1.00 88.19 82 VAL A N 1
ATOM 589 C CA . VAL A 1 82 ? 1.018 -4.677 9.373 1.00 88.19 82 VAL A CA 1
ATOM 590 C C . VAL A 1 82 ? 0.269 -3.793 10.366 1.00 88.19 82 VAL A C 1
ATOM 592 O O . VAL A 1 82 ? 0.448 -3.949 11.570 1.00 88.19 82 VAL A O 1
ATOM 595 N N . GLY A 1 83 ? -0.608 -2.906 9.892 1.00 85.06 83 GLY A N 1
ATOM 596 C CA . GLY A 1 83 ? -1.435 -2.058 10.749 1.00 85.06 83 GLY A CA 1
ATOM 597 C C . GLY A 1 83 ? -2.379 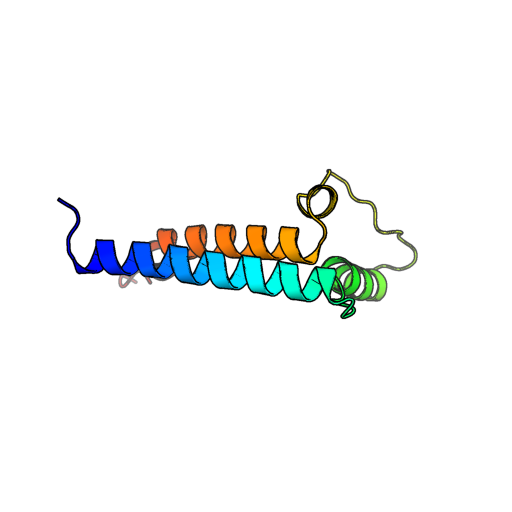-2.862 11.647 1.00 85.06 83 GLY A C 1
ATOM 598 O O . GLY A 1 83 ? -2.508 -2.554 12.830 1.00 85.06 83 GLY A O 1
ATOM 599 N N . TYR A 1 84 ? -2.992 -3.927 11.120 1.00 84.81 84 TYR A N 1
ATOM 600 C CA . TYR A 1 84 ? -3.842 -4.832 11.899 1.00 84.81 84 TYR A CA 1
ATOM 601 C C . TYR A 1 84 ? -3.048 -5.591 12.972 1.00 84.81 84 TYR A C 1
ATOM 603 O O . TYR A 1 84 ? -3.497 -5.712 14.111 1.00 84.81 84 TYR A O 1
ATOM 611 N N . LEU A 1 85 ? -1.849 -6.066 12.627 1.00 88.31 85 LEU A N 1
ATOM 612 C CA . LEU A 1 85 ? -0.980 -6.826 13.529 1.00 88.31 85 LEU A CA 1
ATOM 613 C C . LEU A 1 85 ? -0.084 -5.946 14.412 1.00 88.31 85 LEU A C 1
ATOM 615 O O . LEU A 1 85 ? 0.669 -6.476 15.227 1.00 88.31 85 LEU A O 1
ATOM 619 N N . TRP A 1 86 ? -0.167 -4.619 14.289 1.00 85.06 86 TRP A N 1
ATOM 620 C CA . TRP A 1 86 ? 0.758 -3.661 14.900 1.00 85.06 86 TRP A CA 1
ATOM 621 C C . TRP A 1 86 ? 0.971 -3.895 16.399 1.00 85.06 86 TRP A C 1
ATOM 623 O O . TRP A 1 86 ? 2.100 -3.959 16.884 1.00 85.06 86 TRP A O 1
ATOM 633 N N . THR A 1 87 ? -0.120 -4.078 17.143 1.00 82.19 87 THR A N 1
ATOM 634 C CA . THR A 1 87 ? -0.075 -4.278 18.597 1.00 82.19 87 THR A CA 1
ATOM 635 C C . THR A 1 87 ? 0.519 -5.621 19.001 1.00 82.19 87 THR A C 1
ATOM 637 O O . THR A 1 87 ? 1.033 -5.722 20.108 1.00 82.19 87 THR A O 1
ATOM 640 N N . GLY A 1 88 ? 0.461 -6.636 18.136 1.00 81.38 88 GLY A N 1
ATOM 641 C CA . GLY A 1 88 ? 1.080 -7.943 18.357 1.00 81.38 88 GLY A CA 1
ATOM 642 C C . GLY A 1 88 ? 2.552 -7.976 17.949 1.00 81.38 88 GLY A C 1
ATOM 643 O O . GLY A 1 88 ? 3.355 -8.589 18.640 1.00 81.38 88 GLY A O 1
ATOM 644 N N . LEU A 1 89 ? 2.919 -7.275 16.873 1.00 80.81 89 LEU A N 1
ATOM 645 C CA . LEU A 1 89 ? 4.296 -7.206 16.369 1.00 80.81 89 LEU A CA 1
ATOM 646 C C . LEU A 1 89 ? 5.222 -6.399 17.284 1.00 80.81 89 LEU A C 1
ATOM 648 O O . LEU A 1 89 ? 6.396 -6.731 17.420 1.00 80.81 89 LEU A O 1
ATOM 652 N N . PHE A 1 90 ? 4.694 -5.346 17.912 1.00 80.19 90 PHE A N 1
ATOM 653 C CA . PHE A 1 90 ? 5.486 -4.415 18.719 1.00 80.19 90 PHE A CA 1
ATOM 654 C C . PHE A 1 90 ? 5.136 -4.431 20.211 1.00 80.19 90 PHE A C 1
ATOM 656 O O . PHE A 1 90 ? 5.689 -3.635 20.974 1.00 80.19 90 PHE A O 1
ATOM 663 N N . ARG A 1 91 ? 4.270 -5.349 20.673 1.00 72.31 91 ARG A N 1
ATOM 664 C CA . ARG A 1 91 ? 4.172 -5.647 22.111 1.00 72.31 91 ARG A CA 1
ATOM 665 C C . ARG A 1 91 ? 5.449 -6.351 22.538 1.00 72.31 91 ARG A C 1
ATOM 667 O O . ARG A 1 91 ? 5.603 -7.552 22.347 1.00 72.31 91 ARG A O 1
ATOM 674 N N . ARG A 1 92 ? 6.355 -5.599 23.154 1.00 64.31 92 ARG A N 1
ATOM 675 C CA . ARG A 1 92 ? 7.435 -6.185 23.942 1.00 64.31 92 ARG A CA 1
ATOM 676 C C . ARG A 1 92 ? 6.791 -6.910 25.126 1.00 64.31 92 ARG A C 1
ATOM 678 O O . ARG A 1 92 ? 5.966 -6.316 25.818 1.00 64.31 92 ARG A O 1
ATOM 685 N N . GLU A 1 93 ? 7.118 -8.182 25.340 1.00 62.94 93 GLU A N 1
ATOM 686 C CA . GLU A 1 93 ? 6.778 -8.848 26.597 1.00 62.94 93 GLU A CA 1
ATOM 687 C C . GLU A 1 93 ? 7.520 -8.114 27.719 1.00 62.94 93 GLU A C 1
ATOM 689 O O . GLU A 1 93 ? 8.727 -8.253 27.887 1.00 62.94 93 GLU A O 1
ATOM 694 N N . GLU A 1 94 ? 6.812 -7.271 28.468 1.00 59.41 94 GLU A N 1
ATOM 695 C CA . GLU A 1 94 ? 7.306 -6.692 29.720 1.00 59.41 94 GLU A CA 1
ATOM 696 C C . GLU A 1 94 ? 7.264 -7.745 30.837 1.00 59.41 94 GLU A C 1
ATOM 698 O O . GLU A 1 94 ? 6.640 -7.523 31.863 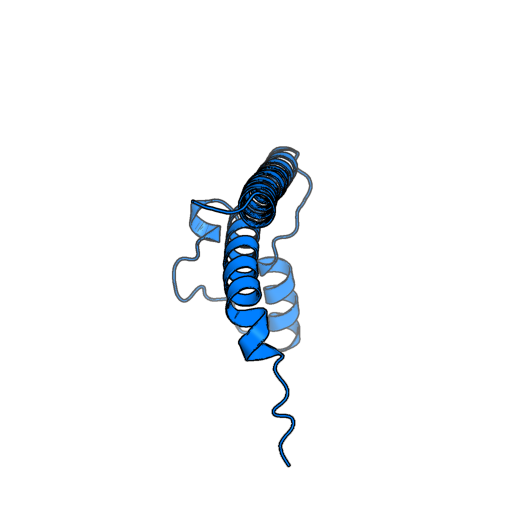1.00 59.41 94 GLU A O 1
ATOM 703 N N . ASN A 1 95 ? 7.869 -8.917 30.621 1.00 52.56 95 ASN A N 1
ATOM 704 C CA . ASN A 1 95 ? 8.062 -9.952 31.639 1.00 52.56 95 ASN A CA 1
ATOM 705 C C . ASN A 1 95 ? 9.313 -10.787 31.306 1.00 52.56 95 ASN A C 1
ATOM 707 O O . ASN A 1 95 ? 9.207 -11.887 30.766 1.00 52.56 95 ASN A O 1
ATOM 711 N N . ALA A 1 96 ? 10.489 -10.257 31.639 1.00 44.78 96 ALA A N 1
ATOM 712 C CA . ALA A 1 96 ? 11.709 -11.028 31.872 1.00 44.78 96 ALA A CA 1
ATOM 713 C C . ALA A 1 96 ? 12.451 -10.413 33.061 1.00 44.78 96 ALA A C 1
ATOM 715 O O . ALA A 1 96 ? 12.576 -9.165 33.076 1.00 44.78 96 ALA A O 1
#

Radius of gyration: 18.47 Å; Cα contacts (8 Å, |Δi|>4): 39; chains: 1; bounding box: 49×29×51 Å

pLDDT: mean 76.14, std 11.5, range [44.78, 92.0]

Mean predicted aligned error: 10.8 Å

Nearest PDB structures (foldseek):
  7pa0-assembly1_A-2  TM=3.045E-01  e=7.427E-01  Bacillus cereus ATCC 14579
  3t2m-assembly2_B  TM=3.539E-01  e=1.389E+00  Bacillus cereus ATCC 14579
  4r7c-assembly2_C-3  TM=2.876E-01  e=2.766E+00  Bacillus cereus ATCC 14579
  4r7c-assembly2_D-3  TM=2.808E-01  e=4.028E+00  Bacillus cereus ATCC 14579
  6mmk-assembly1_D  TM=3.079E-01  e=7.077E+00  Rattus norvegicus

Foldseek 3Di:
DDDPVRVVVVVVLVVVLVVQLVVLVCCVVVPPCPPFVVNVVQVVVCVVDPDDDDDDPDDAQCNVPNRSNRVSVVVSVVVVVCVVCVCVVPPDPPPD